Protein AF-A0A7W0RTE5-F1 (afdb_monomer)

Structure (mmCIF, N/CA/C/O backbone):
data_AF-A0A7W0RTE5-F1
#
_entry.id   AF-A0A7W0RTE5-F1
#
loop_
_atom_site.group_PDB
_atom_site.id
_atom_site.type_symbol
_atom_sit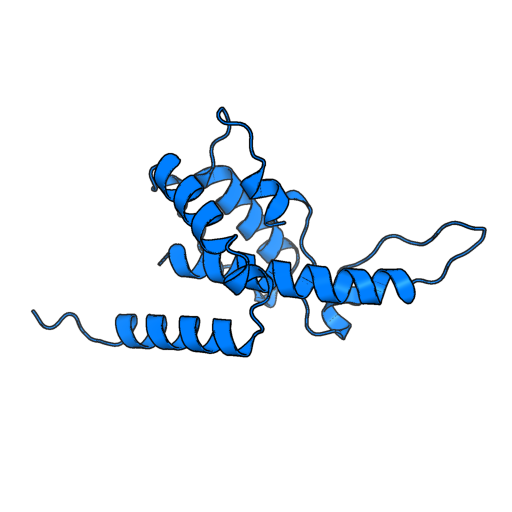e.label_atom_id
_atom_site.label_alt_id
_atom_site.label_comp_id
_atom_site.label_asym_id
_atom_site.label_entity_id
_atom_site.label_seq_id
_atom_site.pdbx_PDB_ins_code
_atom_site.Cartn_x
_atom_site.Cartn_y
_atom_site.Cartn_z
_atom_site.occupancy
_atom_site.B_iso_or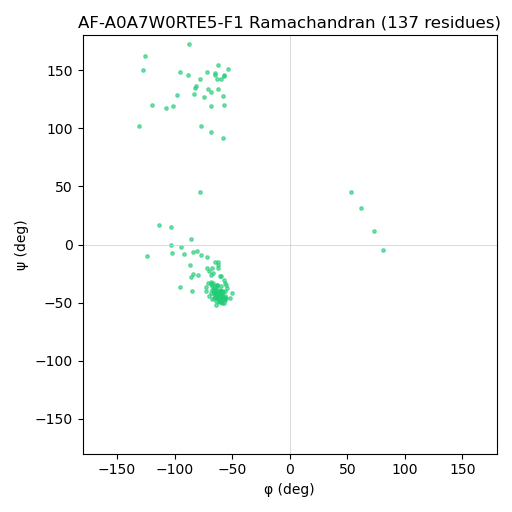_equiv
_atom_site.auth_seq_id
_atom_site.auth_comp_id
_atom_site.auth_asym_id
_atom_site.auth_atom_id
_atom_site.pdbx_PDB_model_num
ATOM 1 N N . MET A 1 1 ? -6.543 -6.309 13.731 1.00 60.44 1 MET A N 1
ATOM 2 C CA . MET A 1 1 ? -5.860 -5.011 13.964 1.00 60.44 1 MET A CA 1
ATOM 3 C C . MET A 1 1 ? -5.662 -4.280 12.631 1.00 60.44 1 MET A C 1
ATOM 5 O O . MET A 1 1 ? -4.657 -4.497 11.967 1.00 60.44 1 MET A O 1
ATOM 9 N N . PRO A 1 2 ? -6.618 -3.442 12.209 1.00 72.50 2 PRO A N 1
ATOM 10 C CA . PRO A 1 2 ? -6.635 -2.792 10.886 1.00 72.50 2 PRO A CA 1
ATOM 11 C C . PRO A 1 2 ? -5.518 -1.760 10.668 1.00 72.50 2 PRO A C 1
ATOM 13 O O . PRO A 1 2 ? -5.134 -1.496 9.528 1.00 72.50 2 PRO A O 1
ATOM 16 N N . VAL A 1 3 ? -4.920 -1.252 11.750 1.00 82.25 3 VAL A N 1
ATOM 17 C CA . VAL A 1 3 ? -3.731 -0.385 11.705 1.00 82.25 3 VAL A CA 1
ATOM 18 C C . VAL A 1 3 ? -2.547 -1.088 11.030 1.00 82.25 3 VAL A C 1
ATOM 20 O O . VAL A 1 3 ? -1.863 -0.483 10.208 1.00 82.25 3 VAL A O 1
ATOM 23 N N . LEU A 1 4 ? -2.346 -2.383 11.302 1.00 83.50 4 LEU A N 1
ATOM 24 C CA . LEU A 1 4 ? -1.277 -3.167 10.675 1.00 83.50 4 LEU A CA 1
ATOM 25 C C . LEU A 1 4 ? -1.449 -3.283 9.161 1.00 83.50 4 LEU A C 1
ATOM 27 O O . LEU A 1 4 ? -0.459 -3.245 8.438 1.00 83.50 4 LEU A O 1
ATOM 31 N N . GLY A 1 5 ? -2.689 -3.371 8.674 1.00 89.31 5 GLY A N 1
ATOM 32 C CA . GLY A 1 5 ? -2.947 -3.395 7.236 1.00 89.31 5 GLY A CA 1
ATOM 33 C C . GLY A 1 5 ? -2.578 -2.074 6.557 1.00 89.31 5 GLY A C 1
ATOM 34 O O . GLY A 1 5 ? -1.973 -2.093 5.491 1.00 89.31 5 GLY A O 1
ATOM 35 N N . LEU A 1 6 ? -2.826 -0.925 7.199 1.00 91.50 6 LEU A N 1
ATOM 36 C CA . LEU A 1 6 ? -2.414 0.380 6.658 1.00 91.50 6 LEU A CA 1
ATOM 37 C C . LEU A 1 6 ? -0.890 0.549 6.647 1.00 91.50 6 LEU A C 1
ATOM 39 O O . LEU A 1 6 ? -0.329 1.064 5.680 1.00 91.50 6 LEU A O 1
ATOM 43 N N . ILE A 1 7 ? -0.213 0.067 7.691 1.00 88.56 7 ILE A N 1
ATOM 44 C CA . ILE A 1 7 ? 1.254 0.041 7.762 1.00 88.56 7 ILE A CA 1
ATOM 45 C C . ILE A 1 7 ? 1.823 -0.854 6.655 1.00 88.56 7 ILE A C 1
ATOM 47 O O . ILE A 1 7 ? 2.742 -0.447 5.943 1.00 88.56 7 ILE A O 1
ATOM 51 N N . PHE A 1 8 ? 1.248 -2.045 6.465 1.00 90.12 8 PHE A N 1
ATOM 52 C CA . PHE A 1 8 ? 1.598 -2.937 5.363 1.00 90.12 8 PHE A CA 1
ATOM 53 C C . PHE A 1 8 ? 1.417 -2.245 4.011 1.00 90.12 8 PHE A C 1
ATOM 55 O O . PHE A 1 8 ? 2.326 -2.280 3.184 1.00 90.12 8 PHE A O 1
ATOM 62 N N . LEU A 1 9 ? 0.283 -1.575 3.792 1.00 93.62 9 LEU A N 1
ATOM 63 C CA . LEU A 1 9 ? -0.000 -0.887 2.539 1.00 93.62 9 LEU A CA 1
ATOM 64 C C . LEU A 1 9 ? 1.010 0.228 2.258 1.00 93.62 9 LEU A C 1
ATOM 66 O O . LEU A 1 9 ? 1.520 0.336 1.143 1.00 93.62 9 LEU A O 1
ATOM 70 N N . ARG A 1 10 ? 1.357 1.020 3.280 1.00 93.31 10 ARG A N 1
ATOM 71 C CA . ARG A 1 10 ? 2.402 2.045 3.179 1.00 93.31 10 ARG A CA 1
ATOM 72 C C . ARG A 1 10 ? 3.750 1.436 2.811 1.00 93.31 10 ARG A C 1
ATOM 74 O O . ARG A 1 10 ? 4.423 1.940 1.912 1.00 93.31 10 ARG A O 1
ATOM 81 N N . HIS A 1 11 ? 4.131 0.348 3.478 1.00 91.19 11 HIS A N 1
ATOM 82 C CA . HIS A 1 11 ? 5.377 -0.357 3.202 1.00 91.19 11 HIS A CA 1
ATOM 83 C C . HIS A 1 11 ? 5.419 -0.912 1.772 1.00 91.19 11 HIS A C 1
ATOM 85 O O . HIS A 1 11 ? 6.383 -0.685 1.035 1.00 91.19 11 HIS A O 1
ATOM 91 N N . ALA A 1 12 ? 4.352 -1.602 1.363 1.00 93.12 12 ALA A N 1
ATOM 92 C CA . ALA A 1 12 ? 4.206 -2.157 0.027 1.00 93.12 12 ALA A CA 1
ATOM 93 C C . ALA A 1 12 ? 4.304 -1.057 -1.034 1.00 93.12 12 ALA A C 1
ATOM 95 O O . ALA A 1 12 ? 4.988 -1.243 -2.040 1.00 93.12 12 ALA A O 1
ATOM 96 N N . TYR A 1 13 ? 3.697 0.108 -0.788 1.00 95.81 13 TYR A N 1
ATOM 97 C CA . TYR A 1 13 ? 3.766 1.245 -1.697 1.00 95.81 13 TYR A CA 1
ATOM 98 C C . TYR A 1 13 ? 5.166 1.865 -1.786 1.00 95.81 13 TYR A C 1
ATOM 100 O O . TYR A 1 13 ? 5.640 2.126 -2.890 1.00 95.81 13 TYR A O 1
ATOM 108 N N . ASN A 1 14 ? 5.888 2.017 -0.668 1.00 94.12 14 ASN A N 1
ATOM 109 C CA . ASN A 1 14 ? 7.293 2.451 -0.707 1.00 94.12 14 ASN A CA 1
ATOM 110 C C . ASN A 1 14 ? 8.130 1.515 -1.580 1.00 94.12 14 ASN A C 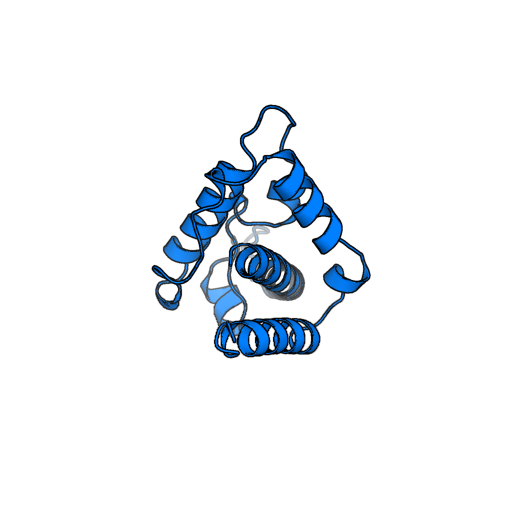1
ATOM 112 O O . ASN A 1 14 ? 8.889 1.957 -2.444 1.00 94.12 14 ASN A O 1
ATOM 116 N N . ARG A 1 15 ? 7.978 0.203 -1.363 1.00 93.38 15 ARG A N 1
ATOM 117 C CA . ARG A 1 15 ? 8.722 -0.802 -2.120 1.00 93.38 15 ARG A CA 1
ATOM 118 C C . ARG A 1 15 ? 8.325 -0.798 -3.595 1.00 93.38 15 ARG A C 1
ATOM 120 O O . ARG A 1 15 ? 9.204 -0.919 -4.448 1.00 93.38 15 ARG A O 1
ATOM 127 N N . PHE A 1 16 ? 7.037 -0.619 -3.886 1.00 95.38 16 PHE A N 1
ATOM 128 C CA . PHE A 1 16 ? 6.514 -0.463 -5.239 1.00 95.38 16 PHE A CA 1
ATOM 129 C C . PHE A 1 16 ? 7.180 0.713 -5.955 1.00 95.38 16 PHE A C 1
ATOM 131 O O . PHE A 1 16 ? 7.710 0.503 -7.037 1.00 95.38 16 PHE A O 1
ATOM 138 N N . LEU A 1 17 ? 7.244 1.903 -5.348 1.00 95.00 17 LEU A N 1
ATOM 139 C CA . LEU A 1 17 ? 7.848 3.090 -5.970 1.00 95.00 17 LEU A CA 1
ATOM 140 C C . LEU A 1 17 ? 9.330 2.893 -6.309 1.00 95.00 17 LEU A C 1
ATOM 142 O O . LEU A 1 17 ? 9.772 3.245 -7.402 1.00 95.00 17 LEU A O 1
ATOM 146 N N . VAL A 1 18 ? 10.101 2.295 -5.396 1.00 93.62 18 VAL A N 1
ATOM 147 C CA . VAL A 1 18 ? 11.520 1.987 -5.643 1.00 93.62 18 VAL A CA 1
ATOM 148 C C . VAL A 1 18 ? 11.661 1.056 -6.847 1.00 93.62 18 VAL A C 1
ATOM 150 O O . VAL A 1 18 ? 12.447 1.319 -7.758 1.00 93.62 18 VAL A O 1
ATOM 153 N N . VAL A 1 19 ? 10.870 -0.016 -6.880 1.00 94.44 19 VAL A N 1
ATOM 154 C CA . VAL A 1 19 ? 10.942 -1.016 -7.946 1.00 94.44 19 VAL A CA 1
ATOM 155 C C . VAL A 1 19 ? 10.376 -0.501 -9.266 1.00 94.44 19 VAL A C 1
ATOM 157 O O . VAL A 1 19 ? 10.951 -0.795 -10.307 1.00 94.44 19 VAL A O 1
ATOM 160 N N . GLU A 1 20 ? 9.319 0.306 -9.252 1.00 94.75 20 GLU A N 1
ATOM 161 C CA . GLU A 1 20 ? 8.734 0.930 -10.440 1.00 94.75 20 GLU A CA 1
ATOM 162 C C . GLU A 1 20 ? 9.795 1.732 -11.207 1.00 94.75 20 GLU A C 1
ATOM 164 O O . GLU A 1 20 ? 9.965 1.543 -12.413 1.00 94.75 20 GLU A O 1
ATOM 169 N N . GLN A 1 21 ? 10.594 2.539 -10.504 1.00 93.62 21 GLN A N 1
ATOM 170 C CA . GLN A 1 21 ? 11.683 3.314 -11.109 1.00 93.62 21 GLN A CA 1
ATOM 171 C C . GLN A 1 21 ? 12.774 2.431 -11.730 1.00 93.62 21 GLN A C 1
ATOM 173 O O . GLN A 1 21 ? 13.353 2.778 -12.762 1.00 93.62 21 GLN A O 1
ATOM 178 N N . GLU A 1 22 ? 13.071 1.283 -11.122 1.00 93.38 22 GLU A N 1
ATOM 179 C CA . GLU A 1 22 ? 14.022 0.312 -11.669 1.00 93.38 22 GLU A CA 1
ATOM 180 C C . GLU A 1 22 ? 13.448 -0.436 -12.879 1.00 93.38 22 GLU A C 1
ATOM 182 O O . GLU A 1 22 ? 14.155 -0.668 -13.862 1.00 93.38 22 GLU A O 1
ATOM 187 N N . VAL A 1 23 ? 12.165 -0.807 -12.822 1.00 91.69 23 VAL A N 1
ATOM 188 C CA . VAL A 1 23 ? 11.465 -1.503 -13.902 1.00 91.69 23 VAL A CA 1
ATOM 189 C C . VAL A 1 23 ? 11.400 -0.594 -15.119 1.00 91.69 23 VAL A C 1
ATOM 191 O O . VAL A 1 23 ? 11.900 -1.002 -16.163 1.00 91.69 23 VAL A O 1
ATOM 194 N N . ILE A 1 24 ? 10.917 0.647 -14.985 1.00 90.12 24 ILE A N 1
ATOM 195 C CA . ILE A 1 24 ? 10.805 1.618 -16.088 1.00 90.12 24 ILE A CA 1
ATOM 196 C C . ILE A 1 24 ? 12.125 1.753 -16.862 1.00 90.12 24 ILE A C 1
ATOM 198 O O . ILE A 1 24 ? 12.117 1.747 -18.091 1.00 90.12 24 ILE A O 1
ATOM 202 N N . LYS A 1 25 ? 13.265 1.796 -16.162 1.00 88.88 25 LYS A N 1
ATOM 203 C CA . LYS A 1 25 ? 14.601 1.901 -16.780 1.00 88.88 25 LYS A CA 1
ATOM 204 C C . LYS A 1 25 ? 15.048 0.641 -17.528 1.00 88.88 25 LYS A C 1
ATOM 206 O O . LYS A 1 25 ? 15.924 0.727 -18.382 1.00 88.88 25 LYS A O 1
ATOM 211 N N . SER A 1 26 ? 14.494 -0.521 -17.191 1.00 87.06 26 SER A N 1
ATOM 212 C CA . SER A 1 26 ? 14.873 -1.823 -17.760 1.00 87.06 26 SER A CA 1
ATOM 213 C C . SER A 1 26 ? 13.892 -2.354 -18.809 1.00 87.06 26 SER A C 1
ATOM 215 O O . SER A 1 26 ? 14.169 -3.373 -19.448 1.00 87.06 26 SER A O 1
ATOM 217 N N . LEU A 1 27 ? 12.745 -1.693 -18.999 1.00 87.88 27 LEU A N 1
ATOM 218 C CA . LEU A 1 27 ? 11.735 -2.146 -19.946 1.00 87.88 27 LEU A CA 1
ATOM 219 C C . LEU A 1 27 ? 12.227 -2.008 -21.395 1.00 87.88 27 LEU A C 1
ATOM 221 O O . LEU A 1 27 ? 12.681 -0.937 -21.798 1.00 87.88 27 LEU A O 1
ATOM 225 N N . PRO A 1 28 ? 12.096 -3.064 -22.217 1.00 83.75 28 PRO A N 1
ATOM 226 C CA . PRO A 1 28 ? 12.447 -2.985 -23.622 1.00 83.75 28 PRO A CA 1
ATOM 227 C C . PRO A 1 28 ? 11.435 -2.118 -24.376 1.00 83.75 28 PRO A C 1
ATOM 229 O O . PRO A 1 28 ? 10.220 -2.309 -24.269 1.00 83.75 28 PRO A O 1
ATOM 232 N N . THR A 1 29 ? 11.951 -1.216 -25.203 1.00 86.56 29 THR A N 1
ATOM 233 C CA . THR A 1 29 ? 11.165 -0.405 -26.134 1.00 86.56 29 THR A CA 1
ATOM 234 C C . THR A 1 29 ? 11.213 -1.041 -27.522 1.00 86.56 29 THR A C 1
ATOM 236 O O . THR A 1 29 ? 12.290 -1.334 -28.042 1.00 86.56 29 THR A O 1
ATOM 239 N N . ARG A 1 30 ? 10.052 -1.251 -28.151 1.00 81.00 30 ARG A N 1
ATOM 240 C CA . ARG A 1 30 ? 9.955 -1.701 -29.550 1.00 81.00 30 ARG A CA 1
ATOM 241 C C . ARG A 1 30 ? 9.202 -0.648 -30.353 1.00 81.00 30 ARG A C 1
ATOM 243 O O . ARG A 1 30 ? 8.068 -0.324 -30.025 1.00 81.00 30 ARG A O 1
ATOM 250 N N . GLY A 1 31 ? 9.845 -0.087 -31.378 1.00 81.19 31 GLY A N 1
ATOM 251 C CA . GLY A 1 31 ? 9.232 0.948 -32.221 1.00 81.19 31 GLY A CA 1
ATOM 252 C C . GLY A 1 31 ? 8.850 2.230 -31.468 1.00 81.19 31 GLY A C 1
ATOM 253 O O . GLY A 1 31 ? 7.852 2.851 -31.804 1.00 81.19 31 GLY A O 1
ATOM 254 N N . GLY A 1 32 ? 9.594 2.597 -30.419 1.00 81.06 32 GLY A N 1
ATOM 255 C CA . GLY A 1 32 ? 9.295 3.770 -29.584 1.00 81.06 32 GLY A CA 1
ATOM 256 C C . GLY A 1 32 ? 8.216 3.550 -28.517 1.00 81.06 32 GLY A C 1
ATOM 257 O O . GLY A 1 32 ? 8.004 4.433 -27.693 1.00 81.06 32 GLY A O 1
ATOM 258 N N . ILE A 1 33 ? 7.574 2.376 -28.478 1.00 82.38 33 ILE A N 1
ATOM 259 C CA . ILE A 1 33 ? 6.566 2.032 -27.470 1.00 82.38 33 ILE A CA 1
ATOM 260 C C . ILE A 1 33 ? 7.207 1.138 -26.408 1.00 82.38 33 ILE A C 1
ATOM 262 O O . ILE A 1 33 ? 7.706 0.044 -26.696 1.00 82.38 33 ILE A O 1
ATOM 266 N N . THR A 1 34 ? 7.203 1.615 -25.168 1.00 85.19 34 THR A N 1
ATOM 267 C CA . THR A 1 34 ? 7.591 0.826 -23.996 1.00 85.19 34 THR A CA 1
ATOM 268 C C . THR A 1 34 ? 6.392 -0.002 -23.551 1.00 85.19 34 THR A C 1
ATOM 270 O O . THR A 1 34 ? 5.289 0.525 -23.411 1.00 85.19 34 THR A O 1
ATOM 273 N N . ARG A 1 35 ? 6.583 -1.313 -23.355 1.00 88.62 35 ARG A N 1
ATOM 274 C CA . ARG A 1 35 ? 5.503 -2.189 -22.875 1.00 88.62 35 ARG A CA 1
ATOM 275 C C . ARG A 1 35 ? 5.027 -1.769 -21.481 1.00 88.62 35 ARG A C 1
ATOM 277 O O . ARG A 1 35 ? 5.809 -1.242 -20.695 1.00 88.62 35 ARG A O 1
ATOM 284 N N . THR A 1 36 ? 3.785 -2.089 -21.138 1.00 87.44 36 THR A N 1
ATOM 285 C CA . THR A 1 36 ? 3.267 -1.885 -19.781 1.00 87.44 36 THR A CA 1
ATOM 286 C C . THR A 1 36 ? 3.998 -2.776 -18.774 1.00 87.44 36 THR A C 1
ATOM 288 O O . THR A 1 36 ? 4.425 -3.896 -19.089 1.00 87.44 36 THR A O 1
ATOM 291 N N . MET A 1 37 ? 4.144 -2.268 -17.552 1.00 90.19 37 MET A N 1
ATOM 292 C CA . MET A 1 37 ? 4.643 -3.039 -16.419 1.00 90.19 37 MET A CA 1
ATOM 293 C C . MET A 1 37 ? 3.676 -4.164 -16.055 1.00 90.19 37 MET A C 1
ATOM 295 O O . MET A 1 37 ? 2.459 -4.010 -16.147 1.00 90.19 37 MET A O 1
ATOM 299 N N . THR A 1 38 ? 4.225 -5.286 -15.609 1.00 91.56 38 THR A N 1
ATOM 300 C CA . THR A 1 38 ? 3.462 -6.476 -15.226 1.00 91.56 38 THR A CA 1
ATOM 301 C C . THR A 1 38 ? 3.815 -6.904 -13.809 1.00 91.56 38 THR A C 1
ATOM 303 O O . THR A 1 38 ? 4.876 -6.550 -13.296 1.00 91.56 38 THR A O 1
ATOM 306 N N . LYS A 1 39 ? 2.965 -7.723 -13.181 1.00 90.06 39 LYS A N 1
ATOM 307 C CA . LYS A 1 39 ? 3.249 -8.271 -11.846 1.00 90.06 39 LYS A CA 1
ATOM 308 C C . LYS A 1 39 ? 4.576 -9.035 -11.766 1.00 90.06 39 LYS A C 1
ATOM 310 O O . LYS A 1 39 ? 5.279 -8.936 -10.762 1.00 90.06 39 LYS A O 1
ATOM 315 N N . ASP A 1 40 ? 4.966 -9.702 -12.850 1.00 90.50 40 ASP A N 1
ATOM 316 C CA . ASP A 1 40 ? 6.205 -10.481 -12.925 1.00 90.50 40 ASP A CA 1
ATOM 317 C C . ASP A 1 40 ? 7.460 -9.595 -12.885 1.00 90.50 40 ASP A C 1
ATOM 319 O O . ASP A 1 40 ? 8.519 -10.039 -12.436 1.00 90.50 40 ASP A O 1
ATOM 323 N N . ASP A 1 41 ? 7.357 -8.334 -13.321 1.00 91.88 41 ASP A N 1
ATOM 324 C CA . ASP A 1 41 ? 8.462 -7.370 -13.249 1.00 91.88 41 ASP A CA 1
ATOM 325 C C . ASP A 1 41 ? 8.787 -6.988 -11.799 1.00 91.88 41 ASP A C 1
ATOM 327 O O . ASP A 1 41 ? 9.950 -6.765 -11.456 1.00 91.88 41 ASP A O 1
ATOM 331 N N . PHE A 1 42 ? 7.766 -6.974 -10.940 1.00 92.62 42 PHE A N 1
ATOM 332 C CA . PHE A 1 42 ? 7.884 -6.659 -9.517 1.00 92.62 42 PHE A CA 1
ATOM 333 C C . PHE A 1 42 ? 8.269 -7.891 -8.695 1.00 92.62 42 PHE A C 1
ATOM 335 O O . PHE A 1 42 ? 9.141 -7.800 -7.827 1.00 92.62 42 PHE A O 1
ATOM 342 N N . ALA A 1 43 ? 7.704 -9.059 -9.021 1.00 87.00 43 ALA A N 1
ATOM 343 C CA . ALA A 1 43 ? 8.000 -10.314 -8.332 1.00 87.00 43 ALA A CA 1
ATOM 344 C C . ALA A 1 43 ? 9.503 -10.652 -8.353 1.00 87.00 43 ALA A C 1
ATOM 346 O O . ALA A 1 43 ? 10.070 -11.041 -7.333 1.00 87.00 43 ALA A O 1
ATOM 347 N N . LYS A 1 44 ? 10.188 -10.404 -9.480 1.00 87.56 44 LYS A N 1
ATOM 348 C CA . LYS A 1 44 ? 11.646 -10.604 -9.628 1.00 87.56 44 LYS A CA 1
ATOM 349 C C . LYS A 1 44 ? 12.500 -9.731 -8.703 1.00 87.56 44 LYS A C 1
ATOM 351 O O . LYS A 1 44 ? 13.683 -10.008 -8.530 1.00 87.56 44 LYS A O 1
ATOM 356 N N . LYS A 1 45 ? 11.927 -8.663 -8.149 1.00 89.00 45 LYS A N 1
ATOM 357 C CA . LYS A 1 45 ? 12.596 -7.691 -7.273 1.00 89.00 45 LYS A CA 1
ATOM 358 C C . LYS A 1 45 ? 12.052 -7.732 -5.841 1.00 89.00 45 LYS A C 1
ATOM 360 O O . LYS A 1 45 ? 12.279 -6.792 -5.072 1.00 89.00 45 LYS A O 1
ATOM 365 N N . SER A 1 46 ? 11.347 -8.809 -5.483 1.00 86.75 46 SER A N 1
ATOM 366 C CA . SER A 1 46 ? 10.710 -8.989 -4.174 1.00 86.75 46 SER A CA 1
ATOM 367 C C . SER A 1 46 ? 9.808 -7.805 -3.812 1.00 86.75 46 SER A C 1
ATOM 369 O O . SER A 1 46 ? 9.888 -7.254 -2.715 1.00 86.75 46 SER A O 1
ATOM 371 N N . ALA A 1 47 ? 8.998 -7.361 -4.773 1.00 91.38 47 ALA A N 1
ATOM 372 C CA . ALA A 1 47 ? 8.012 -6.307 -4.588 1.00 91.38 47 ALA A CA 1
ATOM 373 C C . ALA A 1 47 ? 6.637 -6.772 -5.061 1.00 91.38 47 ALA A C 1
ATOM 375 O O . ALA A 1 47 ? 6.514 -7.574 -5.988 1.00 91.38 47 ALA A O 1
ATOM 376 N N . LEU A 1 48 ? 5.598 -6.232 -4.429 1.00 92.94 48 LEU A N 1
ATOM 377 C CA . LEU A 1 48 ? 4.228 -6.423 -4.874 1.00 92.94 48 LEU A CA 1
ATOM 378 C C . LEU A 1 48 ? 3.934 -5.436 -5.997 1.00 92.94 48 LEU A C 1
ATOM 380 O O . LEU A 1 48 ? 4.232 -4.250 -5.885 1.00 92.94 48 LEU A O 1
ATOM 384 N N . PHE A 1 49 ? 3.310 -5.921 -7.064 1.00 94.75 49 PHE A N 1
ATOM 385 C CA . PHE A 1 49 ? 2.639 -5.037 -8.004 1.00 94.75 49 PHE A CA 1
ATOM 386 C C . PHE A 1 49 ? 1.345 -4.535 -7.374 1.00 94.75 49 PHE A C 1
ATOM 388 O O . PHE A 1 49 ? 0.535 -5.348 -6.921 1.00 94.75 49 PHE A O 1
ATOM 395 N N . LEU A 1 50 ? 1.173 -3.214 -7.352 1.00 96.38 50 LEU A N 1
ATOM 396 C CA . LEU A 1 50 ? 0.001 -2.557 -6.792 1.00 96.38 50 LEU A CA 1
ATOM 397 C C . LEU A 1 50 ? -0.868 -1.989 -7.924 1.00 96.38 50 LEU A C 1
ATOM 399 O O . LEU A 1 50 ? -0.414 -1.097 -8.657 1.00 96.38 50 LEU A O 1
ATOM 403 N N . PRO A 1 51 ? -2.115 -2.479 -8.072 1.00 95.12 51 PRO A N 1
ATOM 404 C CA . PRO A 1 51 ? -3.123 -1.819 -8.894 1.00 95.12 51 PRO A CA 1
ATOM 405 C C . PRO A 1 51 ? -3.288 -0.361 -8.467 1.00 95.12 51 PRO A C 1
ATOM 407 O O . PRO A 1 51 ? -3.106 -0.047 -7.297 1.00 95.12 51 PRO A O 1
ATOM 410 N N . GLU A 1 52 ? -3.669 0.521 -9.390 1.00 94.81 52 GLU A N 1
ATOM 411 C CA . GLU A 1 52 ? -3.791 1.964 -9.129 1.00 94.81 52 GLU A CA 1
ATOM 412 C C . GLU A 1 52 ? -4.647 2.281 -7.896 1.00 94.81 52 GLU A C 1
ATOM 414 O O . GLU A 1 52 ? -4.202 3.003 -7.011 1.00 94.81 52 GLU A O 1
ATOM 419 N N . ARG A 1 53 ? -5.812 1.632 -7.775 1.00 95.12 53 ARG A N 1
ATOM 420 C CA . ARG A 1 53 ? -6.711 1.775 -6.619 1.00 95.12 53 ARG A CA 1
ATOM 421 C C . ARG A 1 53 ? -6.114 1.333 -5.279 1.00 95.12 53 ARG A C 1
ATOM 423 O O . ARG A 1 53 ? -6.606 1.730 -4.235 1.00 95.12 53 ARG A O 1
ATOM 430 N N . SER A 1 54 ? -5.068 0.509 -5.306 1.00 96.75 54 SER A N 1
ATOM 431 C CA . SER A 1 54 ? -4.347 0.045 -4.117 1.00 96.75 54 SER A CA 1
ATOM 432 C C . SER A 1 54 ? -3.131 0.899 -3.784 1.00 96.75 54 SER A C 1
ATOM 434 O O . SER A 1 54 ? -2.412 0.593 -2.834 1.00 96.75 54 SER A O 1
ATOM 436 N N . ARG A 1 55 ? -2.821 1.921 -4.584 1.00 96.31 55 ARG A N 1
ATOM 437 C CA . ARG A 1 55 ? -1.667 2.776 -4.323 1.00 96.31 55 ARG A CA 1
ATOM 438 C C . ARG A 1 55 ? -2.001 3.764 -3.218 1.00 96.31 55 ARG A C 1
ATOM 440 O O . ARG A 1 55 ? -3.116 4.265 -3.109 1.00 96.31 55 ARG A O 1
ATOM 447 N N . TYR A 1 56 ? -1.016 4.028 -2.371 1.00 95.25 56 TYR A N 1
ATOM 448 C CA . TYR A 1 56 ? -1.231 4.817 -1.164 1.00 95.25 56 TYR A CA 1
ATOM 449 C C . TYR A 1 56 ? -1.580 6.279 -1.482 1.00 95.25 56 TYR A C 1
ATOM 451 O O . TYR A 1 56 ? -2.355 6.912 -0.772 1.00 95.25 56 TYR A O 1
ATOM 459 N N . ASP A 1 57 ? -1.017 6.815 -2.565 1.00 94.94 57 ASP A N 1
ATOM 460 C CA . ASP A 1 57 ? -1.322 8.150 -3.074 1.00 94.94 57 ASP A CA 1
ATOM 461 C C . ASP A 1 57 ? -2.754 8.262 -3.610 1.00 94.94 57 ASP A C 1
ATOM 463 O O . ASP A 1 57 ? -3.382 9.299 -3.420 1.00 94.94 57 ASP A O 1
ATOM 467 N N . HIS A 1 58 ? -3.293 7.207 -4.226 1.00 95.75 58 HIS A N 1
ATOM 468 C CA . HIS A 1 58 ? -4.690 7.168 -4.651 1.00 95.75 58 HIS A CA 1
ATOM 469 C C . HIS A 1 58 ? -5.632 7.335 -3.454 1.00 95.75 58 HIS A C 1
ATOM 471 O O . HIS A 1 58 ? -6.498 8.205 -3.482 1.00 95.75 58 HIS A O 1
ATOM 477 N N . LEU A 1 59 ? -5.409 6.561 -2.386 1.00 95.12 59 LEU A N 1
ATOM 478 C CA . LEU A 1 59 ? -6.221 6.621 -1.166 1.00 95.12 59 LEU A CA 1
ATOM 479 C C . LEU A 1 59 ? -6.108 7.983 -0.466 1.00 95.12 59 LEU A C 1
ATOM 481 O O . LEU A 1 59 ? -7.108 8.587 -0.105 1.00 95.12 59 LEU A O 1
ATOM 485 N N . LEU A 1 60 ? -4.898 8.543 -0.365 1.00 93.19 60 LEU A N 1
ATOM 486 C CA . LEU A 1 60 ? -4.689 9.874 0.224 1.00 93.19 60 LEU A CA 1
ATOM 487 C C . LEU A 1 60 ? -5.410 11.014 -0.505 1.00 93.19 60 LEU A C 1
ATOM 489 O O . LEU A 1 60 ? -5.665 12.053 0.105 1.00 93.19 60 LEU A O 1
ATOM 493 N N . ASN A 1 61 ? -5.662 10.851 -1.804 1.00 93.00 61 ASN A N 1
ATOM 494 C CA . ASN A 1 61 ? -6.263 11.869 -2.662 1.00 93.00 61 ASN A CA 1
ATOM 495 C C . ASN A 1 61 ? -7.744 11.594 -2.959 1.00 93.00 61 ASN A C 1
ATOM 497 O O . ASN A 1 61 ? -8.308 12.195 -3.880 1.00 93.00 61 ASN A O 1
ATOM 501 N N . LEU A 1 62 ? -8.386 10.701 -2.200 1.00 90.75 62 LEU A N 1
ATOM 502 C CA . LEU A 1 62 ? -9.823 10.499 -2.303 1.00 90.75 62 LEU A CA 1
ATOM 503 C C . LEU A 1 62 ? -10.577 11.796 -1.992 1.00 90.75 62 LEU A C 1
ATOM 505 O O . LEU A 1 62 ? -10.188 12.615 -1.158 1.00 90.75 62 LEU A O 1
ATOM 509 N N . SER A 1 63 ? -11.663 12.004 -2.731 1.00 86.56 63 SER A N 1
ATOM 510 C CA . SER A 1 63 ? -12.544 13.152 -2.522 1.00 86.56 63 SER A CA 1
ATOM 511 C C . SER A 1 63 ? -13.336 12.968 -1.225 1.00 86.56 63 SER A C 1
ATOM 513 O O . SER A 1 63 ? -13.663 11.844 -0.859 1.00 86.56 63 SER A O 1
ATOM 515 N N . ALA A 1 64 ? -13.663 14.063 -0.534 1.00 78.44 64 ALA A N 1
ATOM 516 C CA . ALA A 1 64 ? -14.302 14.016 0.789 1.00 78.44 64 ALA A CA 1
ATOM 517 C C . ALA A 1 64 ? -15.700 13.357 0.804 1.00 78.44 64 ALA A C 1
ATOM 519 O O . ALA A 1 64 ? -16.213 13.029 1.867 1.00 78.44 64 ALA A O 1
ATOM 520 N N . ASP A 1 65 ? -16.329 13.183 -0.360 1.00 83.38 65 ASP A N 1
ATOM 521 C CA . ASP A 1 65 ? -17.603 12.485 -0.558 1.00 83.38 65 ASP A CA 1
ATOM 522 C C . ASP A 1 65 ? -17.457 10.958 -0.691 1.00 83.38 65 ASP A C 1
ATOM 524 O O . ASP A 1 65 ? -18.460 10.246 -0.776 1.00 83.38 65 ASP A O 1
ATOM 528 N N . LYS A 1 66 ? -16.225 10.439 -0.749 1.00 86.75 66 LYS A N 1
ATOM 529 C CA . LYS A 1 66 ? -15.949 9.008 -0.884 1.00 86.75 66 LYS A CA 1
ATOM 530 C C . LYS A 1 66 ? -15.866 8.321 0.474 1.00 86.75 66 LYS A C 1
ATOM 532 O O . LYS A 1 66 ? -15.387 8.876 1.455 1.00 86.75 66 LYS A O 1
ATOM 537 N N . ASP A 1 67 ? -16.315 7.072 0.49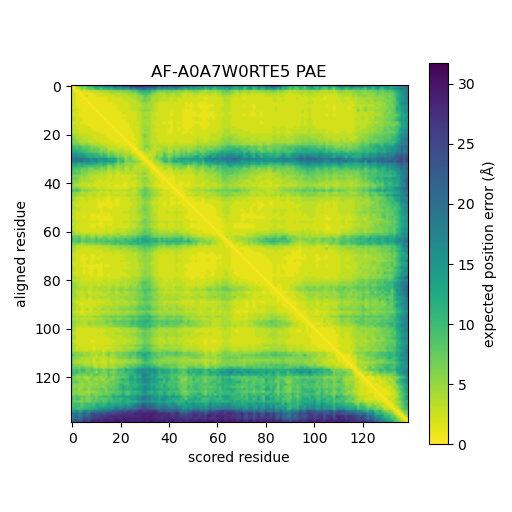2 1.00 90.94 67 ASP A N 1
ATOM 538 C CA . ASP A 1 67 ? -16.177 6.184 1.640 1.00 90.94 67 ASP A CA 1
ATOM 539 C C . ASP A 1 67 ? -14.739 5.645 1.704 1.00 90.94 67 ASP A C 1
ATOM 541 O O . ASP A 1 67 ? -14.354 4.755 0.939 1.00 90.94 67 ASP A O 1
ATOM 545 N N . GLU A 1 68 ? -13.945 6.225 2.605 1.00 91.81 68 GLU A N 1
ATOM 546 C CA . GLU A 1 68 ? -12.542 5.870 2.838 1.00 91.81 68 GLU A CA 1
ATOM 547 C C . GLU A 1 68 ? -12.385 4.403 3.271 1.00 91.81 68 GLU A C 1
ATOM 549 O O . GLU A 1 68 ? -11.486 3.701 2.808 1.00 91.81 68 GLU A O 1
ATOM 554 N N . GLY A 1 69 ? -13.290 3.910 4.123 1.00 93.88 6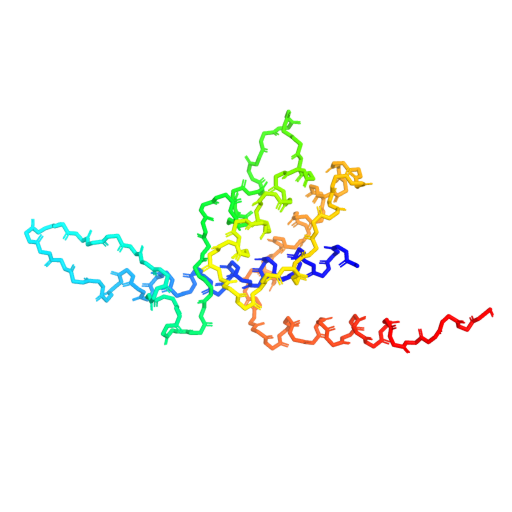9 GLY A N 1
ATOM 555 C CA . GLY A 1 69 ? -13.262 2.532 4.612 1.00 93.88 69 GLY A CA 1
ATOM 556 C C . GLY A 1 69 ? -13.458 1.539 3.478 1.00 93.88 69 GLY A C 1
ATOM 557 O O . GLY A 1 69 ? -12.676 0.597 3.332 1.00 93.88 69 GLY A O 1
ATOM 558 N N . LYS A 1 70 ? -14.446 1.802 2.621 1.00 95.00 70 LYS A N 1
ATOM 559 C CA . LYS A 1 70 ? -14.693 0.999 1.425 1.00 95.00 70 LYS A CA 1
ATOM 560 C C . LYS A 1 70 ? -13.531 1.060 0.433 1.00 95.00 70 LYS A C 1
ATOM 562 O O . LYS A 1 70 ? -13.158 0.035 -0.129 1.00 95.00 70 LYS A O 1
ATOM 567 N N . ALA A 1 71 ? -12.933 2.231 0.220 1.00 95.69 71 ALA A N 1
ATOM 568 C CA . 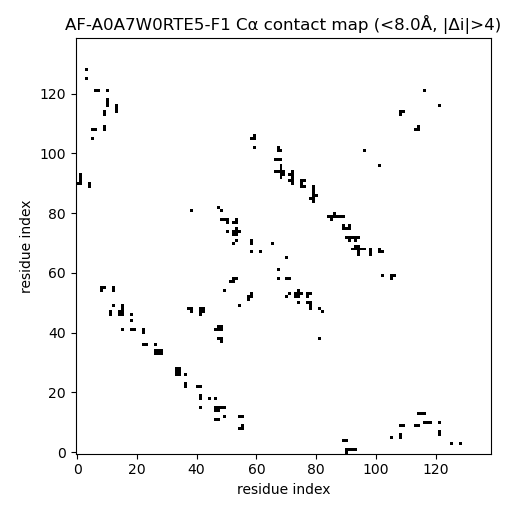ALA A 1 71 ? -11.810 2.365 -0.704 1.00 95.69 71 ALA A CA 1
ATOM 569 C C . ALA A 1 71 ? -10.572 1.580 -0.237 1.00 95.69 71 ALA A C 1
ATOM 571 O O . ALA A 1 71 ? -9.921 0.911 -1.042 1.00 95.69 71 ALA A O 1
ATOM 572 N N . ILE A 1 72 ? -10.273 1.605 1.067 1.00 95.69 72 ILE A N 1
ATOM 573 C CA . ILE A 1 72 ? -9.187 0.804 1.644 1.00 95.69 72 ILE A CA 1
ATOM 574 C C . ILE A 1 72 ? -9.504 -0.693 1.531 1.00 95.69 72 ILE A C 1
ATOM 576 O O . ILE A 1 72 ? -8.624 -1.479 1.183 1.00 95.69 72 ILE A O 1
ATOM 580 N N . GLU A 1 73 ? -10.743 -1.110 1.783 1.00 95.38 73 GLU A N 1
ATOM 581 C CA . GLU A 1 73 ? -11.159 -2.504 1.600 1.00 95.38 73 GLU A CA 1
ATOM 582 C C . GLU A 1 73 ? -10.960 -2.973 0.151 1.00 95.38 73 GLU A C 1
ATOM 584 O O . GLU A 1 73 ? -10.276 -3.971 -0.086 1.00 95.38 73 GLU A O 1
ATOM 589 N N . GLU A 1 74 ? -11.449 -2.206 -0.827 1.00 96.50 74 GLU A N 1
ATOM 590 C CA . GLU A 1 74 ? -11.265 -2.495 -2.254 1.00 96.50 74 GLU A CA 1
ATOM 591 C C . GLU A 1 74 ? -9.779 -2.530 -2.651 1.00 96.50 74 GLU A C 1
ATOM 593 O O . GLU A 1 74 ? -9.367 -3.347 -3.484 1.00 96.50 74 GLU A O 1
ATOM 598 N N . ALA A 1 75 ? -8.953 -1.670 -2.047 1.00 96.75 75 ALA A N 1
ATOM 599 C CA . ALA A 1 75 ? -7.507 -1.674 -2.227 1.00 96.75 75 ALA A CA 1
ATOM 600 C C . ALA A 1 75 ? -6.874 -2.986 -1.742 1.00 96.75 75 ALA A C 1
ATOM 602 O O . ALA A 1 75 ? -6.055 -3.560 -2.469 1.00 96.75 75 ALA A O 1
ATOM 603 N N . MET A 1 76 ? -7.258 -3.478 -0.561 1.00 95.19 76 MET A N 1
ATOM 604 C CA . MET A 1 76 ? -6.760 -4.745 -0.015 1.00 95.19 76 MET A CA 1
ATOM 605 C C . MET A 1 76 ? -7.214 -5.934 -0.862 1.00 95.19 76 MET A C 1
ATOM 607 O O . MET A 1 76 ? -6.395 -6.771 -1.239 1.00 95.19 76 MET A O 1
ATOM 611 N N . GLU A 1 77 ? -8.490 -5.981 -1.248 1.00 95.50 77 GLU A N 1
ATOM 612 C CA . GLU A 1 77 ? -9.021 -7.030 -2.123 1.00 95.50 77 GLU A CA 1
ATOM 613 C C . GLU A 1 77 ? -8.305 -7.085 -3.473 1.00 95.50 77 GLU A C 1
ATOM 615 O O . GLU A 1 77 ? -7.993 -8.161 -3.988 1.00 95.50 77 GLU A O 1
ATOM 620 N N . ALA A 1 78 ? -7.995 -5.926 -4.049 1.00 96.00 78 ALA A N 1
ATOM 621 C CA . ALA A 1 78 ? -7.266 -5.849 -5.303 1.00 96.00 78 ALA A CA 1
ATOM 622 C C . ALA A 1 78 ? -5.841 -6.408 -5.185 1.00 96.00 78 ALA A C 1
ATOM 624 O O . ALA A 1 78 ? -5.384 -7.102 -6.100 1.00 96.00 78 ALA A O 1
ATOM 625 N N . ILE A 1 79 ? -5.161 -6.167 -4.060 1.00 94.38 79 ILE A N 1
ATOM 626 C CA . ILE A 1 79 ? -3.846 -6.757 -3.785 1.00 94.38 79 ILE A CA 1
ATOM 627 C C . ILE A 1 79 ? -3.971 -8.280 -3.681 1.00 94.38 79 ILE A C 1
ATOM 629 O O . ILE A 1 79 ? -3.240 -8.987 -4.376 1.00 94.38 79 ILE A O 1
ATOM 633 N N . GLU A 1 80 ? -4.926 -8.800 -2.906 1.00 92.62 80 GLU A N 1
ATOM 634 C CA . GLU A 1 80 ? -5.139 -10.251 -2.784 1.00 92.62 80 GLU A CA 1
ATOM 635 C C . GLU A 1 80 ? -5.490 -10.912 -4.123 1.00 92.62 80 GLU A C 1
ATOM 637 O O . GLU A 1 80 ? -5.008 -11.998 -4.436 1.00 92.62 80 GLU A O 1
ATOM 642 N N . SER A 1 81 ? -6.299 -10.249 -4.955 1.00 93.12 81 SER A N 1
ATOM 643 C CA . SER A 1 81 ? -6.662 -10.765 -6.281 1.00 93.12 81 SER A CA 1
ATOM 644 C C . SER A 1 81 ? -5.471 -10.829 -7.245 1.00 93.12 81 SER A C 1
ATOM 646 O O . SER A 1 81 ? -5.468 -11.625 -8.183 1.00 93.12 81 SER A O 1
ATOM 648 N N . THR A 1 82 ? -4.447 -10.004 -7.005 1.00 90.00 82 THR A N 1
ATOM 649 C CA . THR A 1 82 ? -3.224 -9.954 -7.816 1.00 90.00 82 THR A CA 1
ATOM 650 C C . THR A 1 82 ? -2.197 -10.996 -7.359 1.00 90.00 82 THR A C 1
ATOM 652 O O . THR A 1 82 ? -1.410 -11.480 -8.181 1.00 90.00 82 THR A O 1
ATOM 655 N N . HIS A 1 83 ? -2.222 -11.361 -6.071 1.00 87.06 83 HIS A N 1
ATOM 656 C CA . HIS A 1 83 ? -1.201 -12.164 -5.395 1.00 87.06 83 HIS A CA 1
ATOM 657 C C . HIS A 1 83 ? -1.836 -13.311 -4.598 1.00 87.06 83 HIS A C 1
ATOM 659 O O . HIS A 1 83 ? -2.324 -13.119 -3.487 1.00 87.06 83 HIS A O 1
ATOM 665 N N . ASP A 1 84 ? -1.788 -14.530 -5.146 1.00 85.25 84 ASP A N 1
ATOM 666 C CA . ASP A 1 84 ? -2.439 -15.712 -4.556 1.00 85.25 84 ASP A CA 1
ATOM 667 C C . ASP A 1 84 ? -1.985 -16.029 -3.121 1.00 85.25 84 ASP A C 1
ATOM 669 O O . ASP A 1 84 ? -2.770 -16.533 -2.322 1.00 85.25 84 ASP A O 1
ATOM 673 N N . ASN A 1 85 ? -0.738 -15.707 -2.774 1.00 81.31 85 ASN A N 1
ATOM 674 C CA . ASN A 1 85 ? -0.172 -15.911 -1.439 1.00 81.31 85 ASN A CA 1
ATOM 675 C C . ASN A 1 85 ? -0.732 -14.953 -0.373 1.00 81.31 85 ASN A C 1
ATOM 677 O O . ASN A 1 85 ? -0.455 -15.149 0.806 1.00 81.31 85 ASN A O 1
ATOM 681 N N . LEU A 1 86 ? -1.477 -13.920 -0.773 1.00 86.12 86 LEU A N 1
ATOM 682 C CA . LEU A 1 86 ? -2.104 -12.957 0.133 1.00 86.12 86 LEU A CA 1
ATOM 683 C C . LEU A 1 86 ? -3.607 -13.196 0.311 1.00 86.12 86 LEU A C 1
ATOM 685 O O . LEU A 1 86 ? -4.238 -12.470 1.069 1.00 86.12 86 LEU A O 1
ATOM 689 N N . LYS A 1 87 ? -4.196 -14.201 -0.350 1.00 85.75 87 LYS A N 1
ATOM 690 C CA . LYS A 1 87 ? -5.634 -14.489 -0.250 1.00 85.75 87 LYS A CA 1
ATOM 691 C C . LYS A 1 87 ? -6.069 -14.741 1.196 1.00 85.75 87 LYS A C 1
ATOM 693 O O . LYS A 1 87 ? -5.620 -15.698 1.820 1.00 85.75 87 LYS A O 1
ATOM 698 N N . GLY A 1 88 ? -6.991 -13.911 1.686 1.00 85.56 88 GLY A N 1
ATOM 699 C CA . GLY A 1 88 ? -7.540 -13.997 3.041 1.00 85.56 88 GLY A CA 1
ATOM 700 C C . GLY A 1 88 ? -6.585 -13.537 4.145 1.00 85.56 88 GLY A C 1
ATOM 701 O O . GLY A 1 88 ? -6.859 -13.795 5.314 1.00 85.56 88 GLY A O 1
ATOM 702 N N . VAL A 1 89 ? -5.467 -12.897 3.794 1.00 88.25 89 VAL A N 1
ATOM 703 C CA . VAL A 1 89 ? -4.461 -12.426 4.757 1.00 88.25 89 VAL A CA 1
ATOM 704 C C . VAL A 1 89 ? -4.694 -10.963 5.119 1.00 88.25 89 VAL A C 1
ATOM 706 O O . VAL A 1 89 ? -4.460 -10.569 6.263 1.00 88.25 89 VAL A O 1
ATOM 709 N N . LEU A 1 90 ? -5.126 -10.139 4.161 1.00 89.88 90 LEU A N 1
ATOM 710 C CA . LEU A 1 90 ? -5.258 -8.705 4.378 1.00 89.88 90 LEU A CA 1
ATOM 711 C C . LEU A 1 90 ? -6.576 -8.393 5.103 1.00 89.88 90 LEU A C 1
ATOM 713 O O . LEU A 1 90 ? -7.621 -8.948 4.757 1.00 89.88 90 LEU A O 1
ATOM 717 N N . PRO A 1 91 ? -6.557 -7.500 6.111 1.00 90.88 91 PRO A N 1
ATOM 718 C CA . PRO A 1 91 ? -7.780 -7.069 6.776 1.00 90.88 91 PRO A CA 1
ATOM 719 C C . PRO A 1 91 ? -8.690 -6.338 5.783 1.00 90.88 91 PRO A C 1
ATOM 721 O O . PRO A 1 91 ? -8.211 -5.585 4.941 1.00 90.88 91 PRO A O 1
ATOM 724 N N . LYS A 1 92 ? -10.002 -6.547 5.899 1.00 90.25 92 LYS A N 1
ATOM 725 C CA . LYS A 1 92 ? -11.019 -5.929 5.022 1.00 90.25 92 LYS A CA 1
ATOM 726 C C . LYS A 1 92 ? -12.075 -5.139 5.786 1.00 90.25 92 LYS A C 1
ATOM 728 O O . LYS A 1 92 ? -12.817 -4.368 5.209 1.00 90.25 92 LYS A O 1
ATOM 733 N N . GLU A 1 93 ? -12.089 -5.266 7.106 1.00 90.88 93 GLU A N 1
ATOM 734 C CA . GLU A 1 93 ? -13.075 -4.675 8.013 1.00 90.88 93 GLU A CA 1
ATOM 735 C C . GLU A 1 93 ? -12.832 -3.169 8.264 1.00 90.88 93 GLU A C 1
ATOM 737 O O . GLU A 1 93 ? -12.843 -2.706 9.402 1.00 90.88 93 GLU A O 1
ATOM 742 N N . TYR A 1 94 ? -12.566 -2.391 7.211 1.00 91.88 94 TYR A N 1
ATOM 743 C CA . TYR A 1 94 ? -12.273 -0.957 7.311 1.00 91.88 94 TYR A CA 1
ATOM 744 C C . TYR A 1 94 ? -13.530 -0.085 7.370 1.00 91.88 94 TYR A C 1
ATOM 746 O O . TYR A 1 94 ? -13.493 0.985 7.969 1.00 91.88 94 TYR A O 1
ATOM 754 N N . GLN A 1 95 ? -14.657 -0.561 6.838 1.00 90.50 95 GLN A N 1
ATOM 755 C CA . GLN A 1 95 ? -15.941 0.152 6.881 1.00 90.50 95 GLN A CA 1
ATOM 756 C C . GLN A 1 95 ? -16.506 0.341 8.305 1.00 90.50 95 GLN A C 1
ATOM 758 O O . GLN A 1 95 ? -17.399 1.156 8.504 1.00 90.50 95 GLN A O 1
ATOM 763 N N . PHE A 1 96 ? -15.997 -0.381 9.312 1.00 90.19 96 PHE A N 1
ATOM 764 C CA . PHE A 1 96 ? -16.422 -0.210 10.711 1.00 90.19 96 PHE A CA 1
ATOM 765 C C . PHE A 1 96 ? -15.764 0.981 11.420 1.00 90.19 96 PHE A C 1
ATOM 767 O O . PHE A 1 96 ? -16.096 1.263 12.571 1.00 90.19 96 PHE A O 1
ATOM 774 N N . PHE A 1 97 ? -14.811 1.656 10.775 1.00 88.75 97 PHE A N 1
ATOM 775 C CA . PHE A 1 97 ? -14.131 2.816 11.342 1.00 88.75 97 PHE A CA 1
ATOM 776 C C . PHE A 1 97 ? -14.784 4.114 10.895 1.00 88.75 97 PHE A C 1
ATOM 778 O O . PHE A 1 97 ? -15.249 4.243 9.767 1.00 88.75 97 PHE A O 1
ATOM 785 N N . GLU A 1 98 ? -14.722 5.112 11.773 1.00 87.81 98 GLU A N 1
ATOM 786 C CA . GLU A 1 98 ? -15.075 6.483 11.422 1.00 87.81 98 GLU A CA 1
ATOM 787 C C . GLU A 1 98 ? -14.194 6.969 10.249 1.00 87.81 98 GLU A C 1
ATOM 789 O O . GLU A 1 98 ? -12.960 6.888 10.346 1.00 87.81 98 GLU A O 1
ATOM 794 N N . PRO A 1 99 ? -14.773 7.502 9.156 1.00 82.81 99 PRO A N 1
ATOM 795 C CA . PRO A 1 99 ? -14.010 7.942 7.982 1.00 82.81 99 PRO A CA 1
ATOM 796 C C . PRO A 1 99 ? -12.893 8.949 8.307 1.00 82.81 99 PRO A C 1
ATOM 798 O O . PRO A 1 99 ? -11.781 8.868 7.771 1.00 82.81 99 PRO A O 1
ATOM 801 N N . ASP A 1 100 ? -13.145 9.853 9.258 1.00 87.44 100 ASP A N 1
ATOM 802 C CA . ASP A 1 100 ? -12.170 10.849 9.719 1.00 87.44 100 ASP A CA 1
ATOM 803 C C . ASP A 1 100 ? -10.940 10.206 10.375 1.00 87.44 100 ASP A C 1
ATOM 805 O O . ASP A 1 100 ? -9.812 10.691 10.227 1.00 87.44 100 ASP A O 1
ATOM 809 N N . LEU A 1 101 ? -11.133 9.088 11.083 1.00 90.38 101 LEU A N 1
ATOM 810 C CA . LEU A 1 101 ? -10.042 8.343 11.701 1.00 90.38 101 LEU A CA 1
ATOM 811 C C . LEU A 1 101 ? -9.149 7.716 10.630 1.00 90.38 101 LEU A C 1
ATOM 813 O O . LEU A 1 101 ? -7.928 7.853 10.712 1.00 90.38 101 LEU A O 1
ATOM 817 N N . LEU A 1 102 ? -9.735 7.068 9.621 1.00 91.50 102 LEU A N 1
ATOM 818 C CA . LEU A 1 102 ? -8.986 6.452 8.522 1.00 91.50 102 LEU A CA 1
ATOM 819 C C . LEU A 1 102 ? -8.195 7.496 7.735 1.00 91.50 102 LEU A C 1
ATOM 821 O O . LEU A 1 102 ? -6.990 7.336 7.540 1.00 91.50 102 LEU A O 1
ATOM 825 N N . THR A 1 103 ? -8.833 8.619 7.406 1.00 90.31 103 THR A N 1
ATOM 826 C CA . THR A 1 103 ? -8.182 9.761 6.754 1.00 90.31 103 THR A CA 1
ATOM 827 C C . THR A 1 103 ? -6.989 10.262 7.571 1.00 90.31 103 THR A C 1
ATOM 829 O O . THR A 1 103 ? -5.901 10.513 7.042 1.00 90.31 103 THR A O 1
ATOM 832 N N . ARG A 1 104 ? -7.163 10.410 8.891 1.00 91.00 104 ARG A N 1
ATOM 833 C CA . ARG A 1 104 ? -6.092 10.857 9.787 1.00 91.00 104 ARG A CA 1
ATOM 834 C C . ARG A 1 104 ? -4.956 9.839 9.865 1.00 91.00 104 ARG A C 1
ATOM 836 O O . ARG A 1 104 ? -3.797 10.245 9.827 1.00 91.00 104 ARG A O 1
ATOM 843 N N . LEU A 1 105 ? -5.264 8.546 9.949 1.00 91.62 105 LEU A N 1
ATOM 844 C CA . LEU A 1 105 ? -4.264 7.475 9.960 1.00 91.62 105 LEU A CA 1
ATOM 845 C C . LEU A 1 105 ? -3.464 7.450 8.659 1.00 91.62 105 LEU A C 1
ATOM 847 O O . LEU A 1 105 ? -2.235 7.405 8.709 1.00 91.62 105 LEU A O 1
ATOM 851 N N . LEU A 1 106 ? -4.134 7.563 7.508 1.00 92.19 106 LEU A N 1
ATOM 852 C CA . LEU A 1 106 ? -3.459 7.603 6.216 1.00 92.19 106 LEU A CA 1
ATOM 853 C C . LEU A 1 106 ? -2.467 8.766 6.133 1.00 92.19 106 LEU A C 1
ATOM 855 O O . LEU A 1 106 ? -1.332 8.570 5.691 1.00 92.19 106 LEU A O 1
ATOM 859 N N . LYS A 1 107 ? -2.864 9.951 6.618 1.00 91.81 107 LYS A N 1
ATOM 860 C CA . LYS A 1 107 ? -2.000 11.140 6.695 1.00 91.81 107 LYS A CA 1
ATOM 861 C C . LYS A 1 107 ? -0.823 10.954 7.650 1.00 91.81 107 LYS A C 1
ATOM 863 O O . LYS A 1 107 ? 0.294 11.286 7.270 1.00 91.81 107 LYS A O 1
ATOM 868 N N . ILE A 1 108 ? -1.048 10.404 8.848 1.00 90.50 108 ILE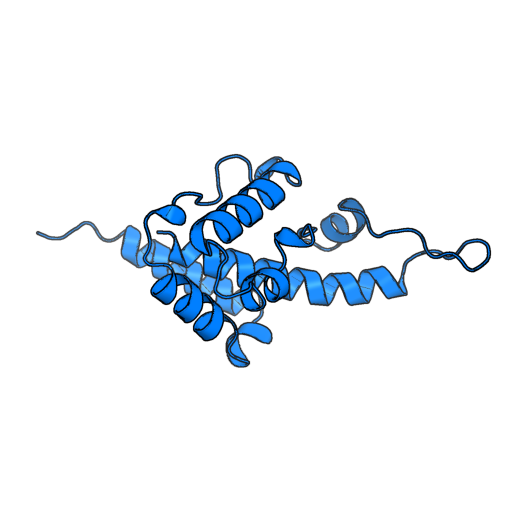 A N 1
ATOM 869 C CA . ILE A 1 108 ? 0.021 10.114 9.824 1.00 90.50 108 ILE A CA 1
ATOM 870 C C . ILE A 1 108 ? 1.063 9.180 9.206 1.00 90.50 108 ILE A C 1
ATOM 872 O O . ILE A 1 108 ? 2.261 9.423 9.301 1.00 90.50 108 ILE A O 1
ATOM 876 N N . PHE A 1 109 ? 0.613 8.131 8.521 1.00 89.12 109 PHE A N 1
ATOM 877 C CA . PHE A 1 109 ? 1.513 7.173 7.888 1.00 89.12 109 PHE A CA 1
ATOM 878 C C . PHE A 1 109 ? 2.138 7.678 6.580 1.00 89.12 109 PHE A C 1
ATOM 880 O O . PHE A 1 109 ? 3.065 7.056 6.068 1.00 89.12 109 PHE A O 1
ATOM 887 N N . ASN A 1 110 ? 1.682 8.819 6.056 1.00 89.38 110 ASN A N 1
ATOM 888 C CA . AS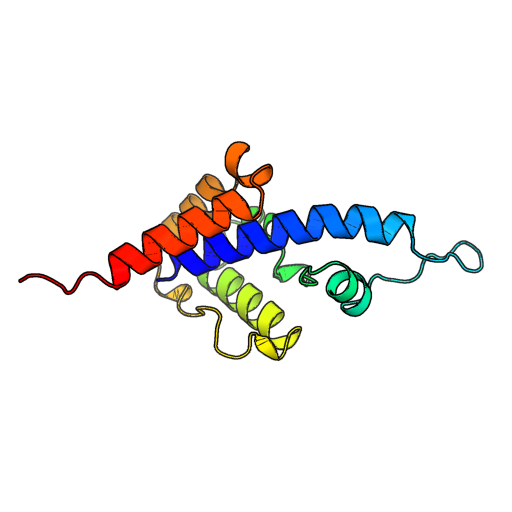N A 1 110 ? 2.317 9.516 4.940 1.00 89.38 110 ASN A CA 1
ATOM 889 C C . ASN A 1 110 ? 3.449 10.463 5.374 1.00 89.38 110 ASN A C 1
ATOM 891 O O . ASN A 1 110 ? 3.980 11.181 4.528 1.00 89.38 110 ASN A O 1
ATOM 895 N N . ASP A 1 111 ? 3.819 10.498 6.654 1.00 89.25 111 ASP A N 1
ATOM 896 C CA . ASP A 1 111 ? 4.944 11.303 7.130 1.00 89.25 111 ASP A CA 1
ATOM 897 C C . ASP A 1 111 ? 6.257 10.955 6.402 1.00 89.25 111 ASP A C 1
ATOM 899 O O . ASP A 1 111 ? 6.506 9.796 6.059 1.00 89.25 111 ASP A O 1
ATOM 903 N N . GLU A 1 112 ? 7.112 11.954 6.168 1.00 83.88 112 GLU A N 1
ATOM 904 C CA . GLU A 1 112 ? 8.362 11.815 5.411 1.00 83.88 112 GLU A CA 1
ATOM 905 C C . GLU A 1 112 ? 9.280 10.718 5.975 1.00 83.88 112 GLU A C 1
ATOM 907 O O . GLU A 1 112 ? 9.923 9.995 5.204 1.00 83.88 112 GLU A O 1
ATOM 912 N N . ALA A 1 113 ? 9.296 10.533 7.300 1.00 83.19 113 ALA A N 1
ATOM 913 C CA . ALA A 1 113 ? 10.055 9.465 7.941 1.00 83.19 113 ALA A CA 1
ATOM 914 C C . ALA A 1 113 ? 9.578 8.080 7.480 1.00 83.19 113 ALA A C 1
ATOM 916 O O . ALA A 1 113 ? 10.394 7.211 7.173 1.00 83.19 113 ALA A O 1
ATOM 917 N N . LEU A 1 114 ? 8.262 7.886 7.357 1.00 83.06 114 LEU A N 1
ATOM 918 C CA . LEU A 1 114 ? 7.662 6.630 6.907 1.00 83.06 114 LEU A CA 1
ATOM 919 C C . LEU A 1 114 ? 7.702 6.467 5.389 1.00 83.06 114 LEU A C 1
ATOM 921 O O . LEU A 1 114 ? 7.765 5.337 4.913 1.00 83.06 114 LEU A O 1
ATOM 925 N N . GLN A 1 115 ? 7.732 7.552 4.613 1.00 85.06 115 GLN A N 1
ATOM 926 C CA . GLN A 1 115 ? 7.950 7.466 3.164 1.00 85.06 115 GLN A CA 1
ATOM 927 C C . GLN A 1 115 ? 9.356 6.957 2.821 1.00 85.06 115 GLN A C 1
ATOM 929 O O . GLN A 1 115 ? 9.526 6.225 1.847 1.00 85.06 115 GLN A O 1
ATOM 934 N N . LYS A 1 116 ? 10.359 7.341 3.622 1.00 82.31 116 LYS A N 1
ATOM 935 C CA . LYS A 1 116 ? 11.765 6.940 3.442 1.00 82.31 116 LYS A CA 1
ATOM 936 C C . LYS A 1 116 ? 12.144 5.678 4.217 1.00 82.31 116 LYS A C 1
ATOM 938 O O . LYS A 1 116 ? 13.244 5.163 4.028 1.00 82.31 116 LYS A O 1
ATOM 943 N N . ALA A 1 117 ? 11.254 5.185 5.076 1.00 80.06 117 ALA A N 1
ATOM 944 C CA . ALA A 1 117 ? 11.484 3.987 5.864 1.00 80.06 117 ALA A CA 1
ATOM 945 C C . ALA A 1 117 ? 11.679 2.747 4.973 1.00 80.06 117 ALA A C 1
ATOM 947 O O . ALA A 1 117 ? 10.916 2.491 4.032 1.00 80.06 117 ALA A O 1
ATOM 948 N N . SER A 1 118 ? 12.709 1.971 5.303 1.00 74.50 118 SER A N 1
ATOM 949 C CA . SER A 1 118 ? 13.057 0.679 4.710 1.00 74.50 118 SER A CA 1
ATOM 950 C C . SER A 1 118 ? 12.332 -0.477 5.412 1.00 74.50 118 SER A C 1
ATOM 952 O O . SER A 1 118 ? 11.663 -0.292 6.430 1.00 74.50 118 SER A O 1
ATOM 954 N N . GLY A 1 119 ? 12.443 -1.692 4.863 1.00 71.69 119 GLY A N 1
ATOM 955 C CA . GLY A 1 119 ? 11.753 -2.879 5.392 1.00 71.69 119 GLY A CA 1
ATOM 956 C C . GLY A 1 119 ? 12.117 -3.235 6.832 1.00 71.69 119 GLY A C 1
ATOM 957 O O . GLY A 1 119 ? 11.290 -3.763 7.559 1.00 71.69 119 GLY A O 1
ATOM 958 N N . ASP A 1 120 ? 13.312 -2.871 7.267 1.00 76.50 120 ASP A N 1
ATOM 959 C CA . ASP A 1 120 ? 13.841 -3.032 8.616 1.00 76.50 120 ASP A CA 1
ATOM 960 C C . ASP A 1 120 ? 13.048 -2.220 9.658 1.00 76.50 120 ASP A C 1
ATOM 962 O O . ASP A 1 120 ? 12.740 -2.744 10.728 1.00 76.50 120 ASP A O 1
ATOM 966 N N . VAL A 1 121 ? 12.611 -1.000 9.328 1.00 77.38 121 VAL A N 1
ATOM 967 C CA . VAL A 1 121 ? 11.738 -0.195 10.204 1.00 77.38 121 VAL A CA 1
ATOM 968 C C . VAL A 1 121 ? 10.336 -0.803 10.282 1.00 77.38 121 VAL A C 1
ATOM 970 O O . VAL A 1 121 ? 9.766 -0.936 11.362 1.00 77.38 121 VAL A O 1
ATOM 973 N N . PHE A 1 122 ? 9.777 -1.222 9.145 1.00 73.69 122 PHE A N 1
ATOM 974 C CA . PHE A 1 122 ? 8.448 -1.838 9.112 1.00 73.69 122 PHE A CA 1
ATOM 975 C C . PHE A 1 122 ? 8.414 -3.212 9.790 1.00 73.69 122 PHE A C 1
ATOM 977 O O . PHE A 1 122 ? 7.422 -3.536 10.439 1.00 73.69 122 PHE A O 1
ATOM 984 N N . GLY A 1 123 ? 9.499 -3.984 9.699 1.00 74.88 123 GLY A N 1
ATOM 985 C CA . GLY A 1 123 ? 9.669 -5.239 10.427 1.00 74.88 123 GLY A CA 1
ATOM 986 C C . GLY A 1 123 ? 9.651 -5.025 11.939 1.00 74.88 123 GLY A C 1
ATOM 987 O O . GLY A 1 123 ? 8.923 -5.721 12.634 1.00 74.88 123 GLY A O 1
ATOM 988 N N . GLN A 1 124 ? 10.356 -4.006 12.444 1.00 77.44 124 GLN A N 1
ATOM 989 C CA . GLN A 1 124 ? 10.318 -3.650 13.870 1.00 77.44 124 GLN A CA 1
ATOM 990 C C . GLN A 1 124 ? 8.916 -3.236 14.331 1.00 77.44 124 GLN A C 1
ATOM 992 O O . GLN A 1 124 ? 8.474 -3.649 15.399 1.00 77.44 124 GLN A O 1
ATOM 997 N N . ILE A 1 125 ? 8.198 -2.454 13.519 1.00 76.44 125 ILE A N 1
ATOM 998 C CA . ILE A 1 125 ? 6.814 -2.067 13.817 1.00 76.44 125 ILE A CA 1
ATOM 999 C C . ILE A 1 125 ? 5.915 -3.311 13.860 1.00 76.44 125 ILE A C 1
ATOM 1001 O O . ILE A 1 125 ? 5.116 -3.456 14.783 1.00 76.44 125 ILE A O 1
ATOM 1005 N N . TYR A 1 126 ? 6.056 -4.223 12.895 1.00 72.69 126 TYR A N 1
ATOM 1006 C CA . TYR A 1 126 ? 5.279 -5.460 12.843 1.00 72.69 126 TYR A CA 1
ATOM 1007 C C . TYR A 1 126 ? 5.523 -6.345 14.070 1.00 72.69 126 TYR A C 1
ATOM 1009 O O . TYR A 1 126 ? 4.562 -6.733 14.731 1.00 72.69 126 TYR A O 1
ATOM 1017 N N . GLU A 1 127 ? 6.788 -6.595 14.416 1.00 75.94 127 GLU A N 1
ATOM 1018 C CA . GLU A 1 127 ? 7.158 -7.377 15.601 1.00 75.94 127 GLU A CA 1
ATOM 1019 C C . GLU A 1 127 ? 6.634 -6.738 16.891 1.00 75.94 127 GLU A C 1
ATOM 1021 O O . GLU A 1 127 ? 6.000 -7.421 17.688 1.00 75.94 127 GLU A O 1
ATOM 1026 N N . TYR A 1 128 ? 6.778 -5.419 17.061 1.00 76.56 128 TYR A N 1
ATOM 1027 C CA . TYR A 1 128 ? 6.252 -4.709 18.232 1.00 76.56 128 TYR A CA 1
ATOM 1028 C C . TYR A 1 128 ? 4.738 -4.914 18.411 1.00 76.56 128 TYR A C 1
ATOM 1030 O O . TYR A 1 128 ? 4.250 -5.187 19.509 1.00 76.56 128 TYR A O 1
ATOM 1038 N N . PHE A 1 129 ? 3.968 -4.829 17.325 1.00 68.62 129 PHE A N 1
ATOM 1039 C CA . PHE A 1 129 ? 2.530 -5.080 17.388 1.00 68.62 129 PHE A CA 1
ATOM 1040 C C . PHE A 1 129 ? 2.191 -6.560 17.611 1.00 68.62 129 PHE A C 1
ATOM 1042 O O . PHE A 1 129 ? 1.196 -6.847 18.276 1.00 68.62 129 PHE A O 1
ATOM 1049 N N . LEU A 1 130 ? 2.988 -7.500 17.093 1.00 72.62 130 LEU A N 1
ATOM 1050 C CA . LEU A 1 130 ? 2.825 -8.922 17.403 1.00 72.62 130 LEU A CA 1
ATOM 1051 C C . LEU A 1 130 ? 3.123 -9.223 18.874 1.00 72.62 130 LEU A C 1
ATOM 1053 O O . LEU A 1 130 ? 2.391 -10.000 19.480 1.00 72.62 130 L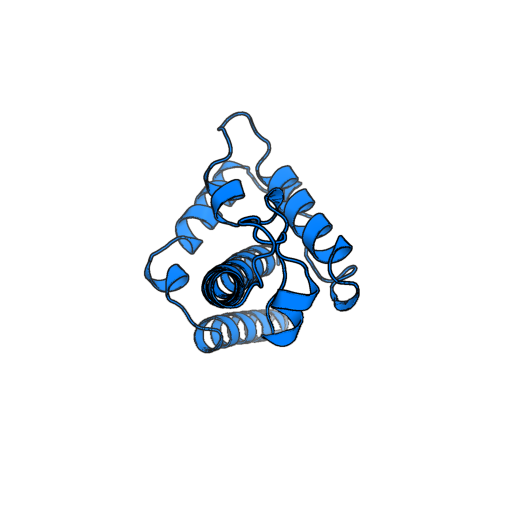EU A O 1
ATOM 1057 N N . GLU A 1 131 ? 4.143 -8.596 19.462 1.00 77.94 131 GLU A N 1
ATOM 1058 C CA . GLU A 1 131 ? 4.449 -8.704 20.891 1.00 77.94 131 GLU A CA 1
ATOM 1059 C C . GLU A 1 131 ? 3.273 -8.220 21.747 1.00 77.94 131 GLU A C 1
ATOM 1061 O O . GLU A 1 131 ? 2.864 -8.929 22.667 1.00 77.94 131 GLU A O 1
ATOM 1066 N N . ILE A 1 132 ? 2.664 -7.079 21.397 1.00 68.44 132 ILE A N 1
ATOM 1067 C CA . ILE A 1 132 ? 1.452 -6.567 22.064 1.00 68.44 132 ILE A CA 1
ATOM 1068 C C . ILE A 1 132 ? 0.290 -7.560 21.951 1.00 68.44 132 ILE A C 1
ATOM 1070 O O . ILE A 1 132 ? -0.418 -7.790 22.926 1.00 68.44 132 ILE A O 1
ATOM 1074 N N . LEU A 1 133 ? 0.090 -8.172 20.780 1.00 64.81 133 LEU A N 1
ATOM 1075 C CA . LEU A 1 133 ? -0.974 -9.162 20.568 1.00 64.81 133 LEU A CA 1
ATOM 1076 C C . LEU A 1 133 ? -0.701 -10.505 21.256 1.00 64.81 133 LEU A C 1
ATOM 1078 O O . LEU A 1 133 ? -1.626 -11.289 21.463 1.00 64.81 133 LEU A O 1
ATOM 1082 N N . ARG A 1 134 ? 0.563 -10.787 21.581 1.00 72.44 134 ARG A N 1
ATOM 1083 C CA . ARG A 1 134 ? 0.996 -12.012 22.255 1.00 72.44 134 ARG A CA 1
ATOM 1084 C C . ARG A 1 134 ? 0.912 -11.905 23.774 1.00 72.44 134 ARG A C 1
ATOM 1086 O O . ARG A 1 134 ? 0.917 -12.943 24.437 1.00 72.44 134 ARG A O 1
ATOM 1093 N N . GLN A 1 135 ? 0.824 -10.695 24.326 1.00 54.97 135 GLN A N 1
ATOM 1094 C CA . GLN A 1 135 ? 0.520 -10.527 25.740 1.00 54.97 135 GLN A CA 1
ATOM 1095 C C . GLN A 1 135 ? -0.932 -10.966 25.978 1.00 54.97 135 GLN A C 1
ATOM 1097 O O . GLN A 1 135 ? -1.843 -10.407 25.359 1.00 54.97 135 GLN A O 1
ATOM 1102 N N . PRO A 1 136 ? -1.184 -11.986 26.823 1.00 53.00 136 PRO A N 1
ATOM 1103 C CA . PRO A 1 136 ? -2.544 -12.269 27.246 1.00 53.00 136 PRO A CA 1
ATOM 1104 C C . PRO A 1 136 ? -3.101 -11.005 27.897 1.00 53.00 136 PRO A C 1
ATOM 1106 O O . PRO A 1 136 ? -2.361 -10.260 28.540 1.00 53.00 136 PRO A O 1
ATOM 1109 N N . ALA A 1 137 ? -4.400 -10.765 27.724 1.00 53.72 137 ALA A N 1
ATOM 1110 C CA . ALA A 1 137 ? -5.117 -9.817 28.558 1.00 53.72 137 ALA A CA 1
ATOM 1111 C C . ALA A 1 137 ? -4.963 -10.284 30.013 1.00 53.72 137 ALA A C 1
ATOM 1113 O O . ALA A 1 137 ? -5.712 -11.144 30.476 1.00 53.72 137 ALA A O 1
ATOM 1114 N N . GLU A 1 138 ? -3.934 -9.799 30.705 1.00 48.31 138 GLU A N 1
ATOM 1115 C CA . GLU A 1 138 ? -3.858 -9.888 32.152 1.00 48.31 138 GLU A CA 1
ATOM 1116 C C . GLU A 1 138 ? -4.951 -8.955 32.679 1.00 48.31 138 GLU A C 1
ATOM 1118 O O . GLU A 1 138 ? -4.830 -7.732 32.657 1.00 48.31 138 GLU A O 1
ATOM 1123 N N . SER A 1 139 ? -6.068 -9.625 32.973 1.00 47.72 139 SER A N 1
ATOM 1124 C CA . SER A 1 139 ? -7.272 -9.256 33.729 1.00 47.72 139 SER A CA 1
ATOM 1125 C C . SER A 1 139 ? -7.209 -7.990 34.573 1.00 47.72 139 SER A C 1
ATOM 1127 O O . SER A 1 139 ? -6.321 -7.938 35.454 1.00 47.72 139 SER A O 1
#

Foldseek 3Di:
DQLLLLLVLLQLQLLQVVLVVVLVVVFDDDPNDGDDDDQVSQVVVVGGDFDPLLHLVNLLPDDPPDQSLQSNLVSLVRSCVRPVVCPPPHDNRSSVDDSVVSNVSSVVCPDPCNSPDHVVVSVVVVVVVVVVVPDPPPD

Solvent-accessible surface area (backbone atoms only — not comparable to full-atom values): 8211 Å² total; per-residue (Å²): 119,65,67,58,45,54,53,48,46,47,51,46,39,44,46,30,56,60,48,50,61,55,44,66,76,67,56,69,63,59,96,86,45,64,66,81,89,52,56,70,69,26,51,81,67,80,29,59,59,68,57,68,71,44,31,56,68,49,61,75,64,57,56,92,89,56,61,54,23,55,47,52,24,54,18,38,52,51,44,26,75,72,34,78,93,38,60,90,68,64,66,55,81,38,65,83,50,59,53,69,57,54,55,50,50,55,54,62,59,61,35,69,70,57,59,70,50,52,71,70,58,53,48,51,53,51,50,55,52,50,53,60,69,65,51,72,86,81,124

pLDDT: mean 86.43, std 9.98, range [47.72, 96.75]

Sequence (139 aa):
MPVLGLIFLRHAYNRFLVVEQEVIKSLPTRGGITRTMTKDDFAKKSALFLPERSRYDHLLNLSADKDEGKAIEEAMEAIESTHDNLKGVLPKEYQFFEPDLLTRLLKIFNDEALQKASGDVFGQIYEYFLEILRQPAES

Mean predicted aligned error: 6.19 Å

Radius of gyration: 16.6 Å; Cα contacts (8 Å, |Δi|>4): 136; chains: 1; bounding box: 32×30×66 Å

Secondary structure (DSSP, 8-state):
-HHHHHHHHHHHHHHHHHHHHHHHHHPPEETTEEPPP-HHHHHTTT-----GGGSHHHHHT--TTS-HHHHHHHHHHHHHHH-GGGTTTS--TTTTS-HHHHHHHHHHHTSHHHHH--HHHHHHHHHHHHHHHHS----